Protein AF-A0A3D5NQL3-F1 (afdb_monomer_lite)

Sequence (130 aa):
MEHKKGSMIYMLMILILCSSILVRNHRLFRTHVYLERAIYSMDVRVHDFNRELRVIEEYLRARFVSADDFLIYLKSGRKISTGVFTISYDSSYNEYGVDMILVVDNRQNYLRKVMAIVDNGQLKLISKGV

Radius of gyration: 27.96 Å; chains: 1; bounding box: 54×32×89 Å

Structure (mmCIF, N/CA/C/O backbone):
data_AF-A0A3D5NQL3-F1
#
_entry.id   AF-A0A3D5NQL3-F1
#
loop_
_atom_site.group_PDB
_atom_site.id
_atom_site.type_symbol
_atom_site.label_atom_id
_atom_site.label_alt_id
_atom_site.label_comp_id
_atom_site.label_asym_id
_atom_site.label_entity_id
_atom_site.label_seq_id
_atom_site.pdbx_PDB_ins_code
_atom_site.Cartn_x
_atom_site.Cartn_y
_atom_site.Cartn_z
_atom_site.occupancy
_atom_site.B_iso_or_equiv
_atom_site.auth_seq_id
_atom_site.auth_comp_id
_atom_site.auth_asym_id
_atom_site.auth_atom_id
_atom_site.pdbx_PDB_model_num
ATOM 1 N N . MET A 1 1 ? 33.419 11.551 -67.468 1.00 48.25 1 MET A N 1
ATOM 2 C CA . MET A 1 1 ? 33.335 10.461 -66.458 1.00 48.25 1 MET A CA 1
ATOM 3 C C . MET A 1 1 ? 33.470 10.968 -65.009 1.00 48.25 1 MET A C 1
ATOM 5 O O . MET A 1 1 ? 33.718 10.168 -64.116 1.00 48.25 1 MET A O 1
ATOM 9 N N . GLU A 1 2 ? 33.235 12.257 -64.728 1.00 51.84 2 GLU A N 1
ATOM 10 C CA . GLU A 1 2 ? 33.544 12.855 -63.413 1.00 51.84 2 GLU A CA 1
ATOM 11 C C . GLU A 1 2 ? 32.379 12.830 -62.399 1.00 51.84 2 GLU A C 1
ATOM 13 O O . GLU A 1 2 ? 32.611 12.822 -61.194 1.00 51.84 2 GLU A O 1
ATOM 18 N N . HIS A 1 3 ? 31.126 12.676 -62.845 1.00 55.31 3 HIS A N 1
ATOM 19 C CA . HIS A 1 3 ? 29.949 12.688 -61.956 1.00 55.31 3 HIS A CA 1
ATOM 20 C C . HIS A 1 3 ? 29.750 11.430 -61.085 1.00 55.31 3 HIS A C 1
ATOM 22 O O . HIS A 1 3 ? 29.024 11.479 -60.092 1.00 55.31 3 HIS A O 1
ATOM 28 N N . LYS A 1 4 ? 30.398 10.298 -61.405 1.00 56.84 4 LYS A N 1
ATOM 29 C CA . LYS A 1 4 ? 30.208 9.036 -60.658 1.00 56.84 4 LYS A CA 1
ATOM 30 C C . LYS A 1 4 ? 30.838 9.062 -59.257 1.00 56.84 4 LYS A C 1
ATOM 32 O O . LYS A 1 4 ? 30.302 8.440 -58.346 1.00 56.84 4 LYS A O 1
ATOM 37 N N . LYS A 1 5 ? 31.943 9.798 -59.067 1.00 57.59 5 LYS A N 1
ATOM 38 C CA . LYS A 1 5 ? 32.650 9.877 -57.774 1.00 57.59 5 LYS A CA 1
ATOM 39 C C . LYS A 1 5 ? 31.912 10.754 -56.757 1.00 57.59 5 LYS A C 1
ATOM 41 O O . LYS A 1 5 ? 31.790 10.357 -55.605 1.00 57.59 5 LYS A O 1
ATOM 46 N N . GLY A 1 6 ? 31.348 11.885 -57.193 1.00 61.03 6 GLY A N 1
ATOM 47 C CA . GLY A 1 6 ? 30.506 12.732 -56.338 1.00 61.03 6 GLY A CA 1
ATOM 48 C C . GLY A 1 6 ? 29.239 12.006 -55.877 1.00 61.03 6 GLY A C 1
ATOM 49 O O . GLY A 1 6 ? 28.924 12.008 -54.693 1.00 61.03 6 GLY A O 1
ATOM 50 N N . SER A 1 7 ? 28.567 11.291 -56.787 1.00 70.69 7 SER A N 1
ATOM 51 C CA . SER A 1 7 ? 27.343 10.529 -56.490 1.00 70.69 7 SER A CA 1
ATOM 52 C C . SER A 1 7 ? 27.525 9.483 -55.379 1.00 70.69 7 SER A C 1
ATOM 54 O O . SER A 1 7 ? 26.662 9.358 -54.511 1.00 70.69 7 SER A O 1
ATOM 56 N N . MET A 1 8 ? 28.669 8.790 -55.344 1.00 76.31 8 MET A N 1
ATOM 57 C CA . MET A 1 8 ? 28.963 7.789 -54.313 1.00 76.31 8 MET A CA 1
ATOM 58 C C . MET A 1 8 ? 29.213 8.422 -52.933 1.00 76.31 8 MET A C 1
ATOM 60 O O . MET A 1 8 ? 28.776 7.882 -51.918 1.00 76.31 8 MET A O 1
ATOM 64 N N . ILE A 1 9 ? 29.854 9.598 -52.892 1.00 81.56 9 ILE A N 1
ATOM 65 C CA . ILE A 1 9 ? 30.086 10.357 -51.653 1.00 81.56 9 ILE A CA 1
ATOM 66 C C . ILE A 1 9 ? 28.755 10.853 -51.073 1.00 81.56 9 ILE A C 1
ATOM 68 O O . ILE A 1 9 ? 28.504 10.673 -49.883 1.00 81.56 9 ILE A O 1
ATOM 72 N N . TYR A 1 10 ? 27.863 11.403 -51.903 1.00 83.50 10 TYR A N 1
ATOM 73 C CA . TYR A 1 10 ? 26.534 11.827 -51.447 1.00 83.50 10 TYR A CA 1
ATOM 74 C C . TYR A 1 10 ? 25.696 10.651 -50.936 1.00 83.50 10 TYR A C 1
ATOM 76 O O . TYR A 1 10 ? 25.041 10.770 -49.902 1.00 83.50 10 TYR A O 1
ATOM 84 N N . MET A 1 11 ? 25.761 9.495 -51.603 1.00 84.88 11 MET A N 1
ATOM 85 C CA . MET A 1 11 ? 25.075 8.283 -51.152 1.00 84.88 11 MET A CA 1
ATOM 86 C C . MET A 1 11 ? 25.589 7.812 -49.783 1.00 84.88 11 MET A C 1
ATOM 88 O O . MET A 1 11 ? 24.787 7.488 -48.908 1.00 84.88 11 MET A O 1
ATOM 92 N N . LEU A 1 12 ? 26.907 7.841 -49.559 1.00 87.31 12 LEU A N 1
ATOM 93 C CA . LEU A 1 12 ? 27.507 7.521 -48.262 1.00 87.31 12 LEU A CA 1
ATOM 94 C C . LEU A 1 12 ? 27.035 8.491 -47.168 1.00 87.31 12 LEU A C 1
ATOM 96 O O . LEU A 1 12 ? 26.654 8.053 -46.084 1.00 87.31 12 LEU A O 1
ATOM 100 N N . MET A 1 13 ? 27.011 9.798 -47.447 1.00 87.44 13 MET A N 1
ATOM 101 C CA . MET A 1 13 ? 26.539 10.794 -46.478 1.00 87.44 13 MET A CA 1
ATOM 102 C C . MET A 1 13 ? 25.061 10.605 -46.123 1.00 87.44 13 MET A C 1
ATOM 104 O O . MET A 1 13 ? 24.704 10.709 -44.950 1.00 87.44 13 MET A O 1
ATOM 108 N N . ILE A 1 14 ? 24.212 10.267 -47.098 1.00 88.25 14 ILE A N 1
ATOM 109 C CA . ILE A 1 14 ? 22.795 9.960 -46.859 1.00 88.25 14 ILE A CA 1
ATOM 110 C C . ILE A 1 14 ? 22.655 8.713 -45.980 1.00 88.25 14 ILE A C 1
ATOM 112 O O . ILE A 1 14 ? 21.880 8.727 -45.029 1.00 88.25 14 ILE A O 1
ATOM 116 N N . LEU A 1 15 ? 23.435 7.659 -46.233 1.00 89.25 15 LEU A N 1
ATOM 117 C CA . LEU A 1 15 ? 23.413 6.448 -45.408 1.00 89.25 15 LEU A CA 1
ATOM 118 C C . LEU A 1 15 ? 23.855 6.721 -43.964 1.00 89.25 15 LEU A C 1
ATOM 120 O O . LEU A 1 15 ? 23.227 6.223 -43.029 1.00 89.25 15 LEU A O 1
ATOM 124 N N . ILE A 1 16 ? 24.889 7.546 -43.769 1.00 89.38 16 ILE A N 1
ATOM 125 C CA . ILE A 1 16 ? 25.333 7.977 -42.435 1.00 89.38 16 ILE A CA 1
ATOM 126 C C . ILE A 1 16 ? 24.226 8.778 -41.739 1.00 89.38 16 ILE A C 1
ATOM 128 O O . ILE A 1 16 ? 23.921 8.519 -40.573 1.00 89.38 16 ILE A O 1
ATOM 132 N N . LEU A 1 17 ? 23.578 9.703 -42.452 1.00 90.19 17 LEU A N 1
ATOM 133 C CA . LEU A 1 17 ? 22.471 10.493 -41.920 1.00 90.19 17 LEU A CA 1
ATOM 134 C C . LEU A 1 17 ? 21.298 9.591 -41.506 1.00 90.19 17 LEU A C 1
ATOM 136 O O . LEU A 1 17 ? 20.845 9.661 -40.364 1.00 90.19 17 LEU A O 1
ATOM 140 N N . CYS A 1 18 ? 20.855 8.689 -42.383 1.00 89.19 18 CYS A N 1
ATOM 141 C CA . CYS A 1 18 ? 19.794 7.725 -42.095 1.00 89.19 18 CYS A CA 1
ATOM 142 C C . CYS A 1 18 ? 20.140 6.833 -40.897 1.00 89.19 18 CYS A C 1
ATOM 144 O O . CYS A 1 18 ? 19.308 6.663 -40.009 1.00 89.19 18 CYS A O 1
ATOM 146 N N . SER A 1 19 ? 21.373 6.322 -40.825 1.00 89.94 19 SER A N 1
ATOM 147 C CA . SER A 1 19 ? 21.849 5.527 -39.688 1.00 89.94 19 SER A CA 1
ATOM 148 C C . SER A 1 19 ? 21.795 6.326 -38.382 1.00 89.94 19 SER A C 1
ATOM 150 O O . SER A 1 19 ? 21.248 5.858 -37.385 1.00 89.94 19 SER A O 1
ATOM 152 N N . SER A 1 20 ? 22.259 7.579 -38.396 1.00 88.00 20 SER A N 1
ATOM 153 C CA . SER A 1 20 ? 22.233 8.451 -37.215 1.00 88.00 20 SER A CA 1
ATOM 154 C C . SER A 1 20 ? 20.808 8.741 -36.720 1.00 88.00 20 SER A C 1
ATOM 156 O O . SER A 1 20 ? 20.547 8.707 -35.514 1.00 88.00 20 SER A O 1
ATOM 158 N N . ILE A 1 21 ? 19.864 8.951 -37.645 1.00 90.31 21 ILE A N 1
ATOM 159 C CA . ILE A 1 21 ? 18.447 9.179 -37.343 1.00 90.31 21 ILE A CA 1
ATOM 160 C C . ILE A 1 21 ? 17.817 7.906 -36.771 1.00 90.31 21 ILE A C 1
ATOM 162 O O . ILE A 1 21 ? 17.129 7.970 -35.752 1.00 90.31 21 ILE A O 1
ATOM 166 N N . LEU A 1 22 ? 18.088 6.745 -37.374 1.00 90.12 22 LEU A N 1
ATOM 167 C CA . LEU A 1 22 ? 17.583 5.455 -36.902 1.00 90.12 22 LEU A CA 1
ATOM 168 C C . LEU A 1 22 ? 18.084 5.132 -35.493 1.00 90.12 22 LEU A C 1
ATOM 170 O O . LEU A 1 22 ? 17.280 4.791 -34.627 1.00 90.12 22 LEU A O 1
ATOM 174 N N . VAL A 1 23 ? 19.382 5.298 -35.229 1.00 86.38 23 VAL A N 1
ATOM 175 C CA . VAL A 1 23 ? 19.967 5.058 -33.900 1.00 86.38 23 VAL A CA 1
ATOM 176 C C . VAL A 1 23 ? 19.346 5.987 -32.856 1.00 86.38 23 VAL A C 1
ATOM 178 O O . VAL A 1 23 ? 18.987 5.540 -31.761 1.00 86.38 23 VAL A O 1
ATOM 181 N N . ARG A 1 24 ? 19.164 7.271 -33.188 1.00 85.31 24 ARG A N 1
ATOM 182 C CA . ARG A 1 24 ? 18.530 8.244 -32.290 1.00 85.31 24 ARG A CA 1
ATOM 183 C C . ARG A 1 24 ? 17.078 7.874 -31.986 1.00 85.31 24 ARG A C 1
ATOM 185 O O . ARG A 1 24 ? 16.699 7.852 -30.816 1.00 85.31 24 ARG A O 1
ATOM 192 N N . ASN A 1 25 ? 16.290 7.544 -33.005 1.00 86.69 25 ASN A N 1
ATOM 193 C CA . ASN A 1 25 ? 14.884 7.170 -32.839 1.00 86.69 25 ASN A CA 1
ATOM 194 C C . ASN A 1 25 ? 14.726 5.856 -32.075 1.00 86.69 25 ASN A C 1
ATOM 196 O O . ASN A 1 25 ? 13.891 5.770 -31.179 1.00 86.69 25 ASN A O 1
ATOM 200 N N . HIS A 1 26 ? 15.572 4.862 -32.346 1.00 87.06 26 HIS A N 1
ATOM 201 C CA . HIS A 1 26 ? 15.577 3.609 -31.598 1.00 87.06 26 HIS A CA 1
ATOM 202 C C . HIS A 1 26 ? 15.879 3.841 -30.112 1.00 87.06 26 HIS A C 1
ATOM 204 O O . HIS A 1 26 ? 15.223 3.271 -29.240 1.00 87.06 26 HIS A O 1
ATOM 210 N N . ARG A 1 27 ? 16.844 4.716 -29.798 1.00 84.12 27 ARG A N 1
ATOM 211 C CA . ARG A 1 27 ? 17.148 5.082 -28.409 1.00 84.12 27 ARG A CA 1
ATOM 212 C C . ARG A 1 27 ? 15.963 5.779 -27.738 1.00 84.12 27 ARG A C 1
ATOM 214 O O . ARG A 1 27 ? 15.643 5.427 -26.608 1.00 84.12 27 ARG A O 1
ATOM 221 N N . LEU A 1 28 ? 15.309 6.721 -28.419 1.00 87.00 28 LEU A N 1
ATOM 222 C CA . LEU A 1 28 ? 14.118 7.404 -27.898 1.00 87.00 28 LEU A CA 1
ATOM 223 C C . LEU A 1 28 ? 12.973 6.421 -27.633 1.00 87.00 28 LEU A C 1
ATOM 225 O O . LEU A 1 28 ? 12.408 6.423 -26.541 1.00 87.00 28 LEU A O 1
ATOM 229 N N . PHE A 1 29 ? 12.694 5.535 -28.588 1.00 85.75 29 PHE A N 1
ATOM 230 C CA . PHE A 1 29 ? 11.655 4.517 -28.457 1.00 85.75 29 PHE A CA 1
ATOM 231 C C . PHE A 1 29 ? 11.936 3.571 -27.287 1.00 85.75 29 PHE A C 1
ATOM 233 O O . PHE A 1 29 ? 11.071 3.335 -26.449 1.00 85.75 29 PHE A O 1
ATOM 240 N N . ARG A 1 30 ? 13.176 3.085 -27.166 1.00 83.31 30 ARG A N 1
ATOM 241 C CA . ARG A 1 30 ? 13.574 2.203 -26.066 1.00 83.31 30 ARG A CA 1
ATOM 242 C C . ARG A 1 30 ? 13.406 2.881 -24.705 1.00 83.31 30 ARG A C 1
ATOM 244 O O . ARG A 1 30 ? 12.892 2.252 -23.785 1.00 83.31 30 ARG A O 1
ATOM 251 N N . THR A 1 31 ? 13.805 4.147 -24.572 1.00 82.06 31 THR A N 1
ATOM 252 C CA . THR A 1 31 ? 13.601 4.917 -23.334 1.00 82.06 31 THR A CA 1
ATOM 253 C C . THR A 1 31 ? 12.118 5.063 -23.009 1.00 82.06 31 THR A C 1
ATOM 255 O O . THR A 1 31 ? 11.732 4.839 -21.865 1.00 82.06 31 THR A O 1
ATOM 258 N N . HIS A 1 32 ? 11.282 5.378 -24.002 1.00 86.19 32 HIS A N 1
ATOM 259 C CA . HIS A 1 32 ? 9.841 5.483 -23.795 1.00 86.19 32 HIS A CA 1
ATOM 260 C C . HIS A 1 32 ? 9.248 4.160 -23.301 1.00 86.19 32 HIS A C 1
ATOM 262 O O . HIS A 1 32 ? 8.532 4.163 -22.304 1.00 86.19 32 HIS A O 1
ATOM 268 N N . VAL A 1 33 ? 9.597 3.033 -23.926 1.00 82.81 33 VAL A N 1
ATOM 269 C CA . VAL A 1 33 ? 9.115 1.706 -23.512 1.00 82.81 33 VAL A CA 1
ATOM 270 C C . VAL A 1 33 ? 9.537 1.376 -22.078 1.00 82.81 33 VAL A C 1
ATOM 272 O O . VAL A 1 33 ? 8.754 0.800 -21.327 1.00 82.81 33 VAL A O 1
ATOM 275 N N . TYR A 1 34 ? 10.756 1.734 -21.664 1.00 79.56 34 TYR A N 1
ATOM 276 C CA . TYR A 1 34 ? 11.180 1.529 -20.276 1.00 79.56 34 TYR A CA 1
ATOM 277 C C . TYR A 1 34 ? 10.384 2.378 -19.287 1.00 79.56 34 TYR A C 1
ATOM 279 O O . TYR A 1 34 ? 9.978 1.855 -18.252 1.00 79.56 34 TYR A O 1
ATOM 287 N N . LEU A 1 35 ? 10.147 3.654 -19.603 1.00 73.75 35 LEU A N 1
ATOM 288 C CA . LEU A 1 35 ? 9.336 4.537 -18.764 1.00 73.75 35 LEU A CA 1
ATOM 289 C C . LEU A 1 35 ? 7.900 4.029 -18.658 1.00 73.75 35 LEU A C 1
ATOM 291 O O . LEU A 1 35 ? 7.363 3.939 -17.561 1.00 73.75 35 LEU A O 1
ATOM 295 N N . GLU A 1 36 ? 7.306 3.628 -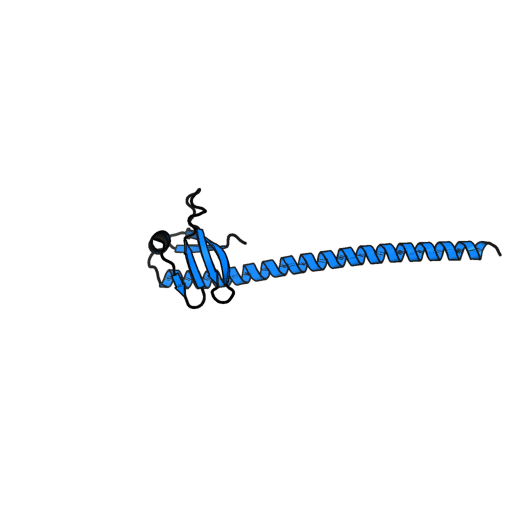19.776 1.00 75.06 36 GLU A N 1
ATOM 296 C CA . GLU A 1 36 ? 5.935 3.125 -19.818 1.00 75.06 36 GLU A CA 1
ATOM 297 C C . GLU A 1 36 ? 5.792 1.838 -18.997 1.00 75.06 36 GLU A C 1
ATOM 299 O O . GLU A 1 36 ? 4.918 1.729 -18.143 1.00 75.06 36 GLU A O 1
ATOM 304 N N . ARG A 1 37 ? 6.722 0.887 -19.161 1.00 73.19 37 ARG A N 1
ATOM 305 C CA . ARG A 1 37 ? 6.764 -0.334 -18.342 1.00 73.19 37 ARG A CA 1
ATOM 306 C C . ARG A 1 37 ? 6.953 -0.030 -16.859 1.00 73.19 37 ARG A C 1
ATOM 308 O O . ARG A 1 37 ? 6.345 -0.703 -16.031 1.00 73.19 37 ARG A O 1
ATOM 315 N N . ALA A 1 38 ? 7.781 0.956 -16.518 1.00 68.75 38 ALA A N 1
ATOM 316 C CA . ALA A 1 38 ? 7.970 1.371 -15.134 1.00 68.75 38 ALA A CA 1
ATOM 317 C C . ALA A 1 38 ? 6.673 1.949 -14.543 1.00 68.75 38 ALA A C 1
ATOM 319 O O . ALA A 1 38 ? 6.289 1.542 -13.446 1.00 68.75 38 ALA A O 1
ATOM 320 N N . ILE A 1 39 ? 5.968 2.805 -15.289 1.00 72.44 39 ILE A N 1
ATOM 321 C CA . ILE A 1 39 ? 4.673 3.373 -14.889 1.00 72.44 39 ILE A CA 1
ATOM 322 C C . ILE A 1 39 ? 3.639 2.258 -14.698 1.00 72.44 39 ILE A C 1
ATOM 324 O O . ILE A 1 39 ? 3.111 2.115 -13.599 1.00 72.44 39 ILE A O 1
ATOM 328 N N . TYR A 1 40 ? 3.449 1.374 -15.684 1.00 70.12 40 TYR A N 1
ATOM 329 C CA . TYR A 1 40 ? 2.511 0.253 -15.543 1.00 70.12 40 TYR A CA 1
ATOM 330 C C . TYR A 1 40 ? 2.862 -0.662 -14.365 1.00 70.12 40 TYR A C 1
ATOM 332 O O . TYR A 1 40 ? 1.978 -1.113 -13.642 1.00 70.12 40 TYR A O 1
ATOM 340 N N . SER A 1 41 ? 4.151 -0.923 -14.124 1.00 73.19 41 SER A N 1
ATOM 341 C CA . SER A 1 41 ? 4.577 -1.723 -12.968 1.00 73.19 41 SER A CA 1
ATOM 342 C C . SER A 1 41 ? 4.264 -1.047 -11.628 1.00 73.19 41 SER A C 1
ATOM 344 O O . SER A 1 41 ? 4.096 -1.719 -10.609 1.00 73.19 41 SER A O 1
ATOM 346 N N . MET A 1 42 ? 4.212 0.285 -11.593 1.00 73.25 42 MET A N 1
ATOM 347 C CA . MET A 1 42 ? 3.804 1.044 -10.417 1.00 73.25 42 MET A CA 1
ATOM 348 C C . MET A 1 42 ? 2.291 0.961 -10.230 1.00 73.25 42 MET A C 1
ATOM 350 O O . MET A 1 42 ? 1.848 0.618 -9.137 1.00 73.25 42 MET A O 1
ATOM 354 N N . ASP A 1 43 ? 1.522 1.158 -11.300 1.00 75.50 43 ASP A N 1
ATOM 355 C CA . ASP A 1 43 ? 0.059 1.084 -11.274 1.00 75.50 43 ASP A CA 1
ATOM 356 C C . ASP A 1 43 ? -0.440 -0.290 -10.820 1.00 75.50 43 ASP A C 1
ATOM 358 O O . ASP A 1 43 ? -1.309 -0.376 -9.952 1.00 75.50 43 ASP A O 1
ATOM 362 N N . VAL A 1 44 ? 0.166 -1.372 -11.323 1.00 75.44 44 VAL A N 1
ATOM 363 C CA . VAL A 1 44 ? -0.144 -2.743 -10.884 1.00 75.44 44 VAL A CA 1
ATOM 364 C C . VAL A 1 44 ? 0.120 -2.902 -9.384 1.00 75.44 44 VAL A C 1
ATOM 366 O O . VAL A 1 44 ? -0.752 -3.357 -8.648 1.00 75.44 44 VAL A O 1
ATOM 369 N N . ARG A 1 45 ? 1.274 -2.436 -8.885 1.00 78.12 45 ARG A N 1
ATOM 370 C CA . ARG A 1 45 ? 1.619 -2.513 -7.451 1.00 78.12 45 ARG A CA 1
ATOM 371 C C . ARG A 1 45 ? 0.717 -1.668 -6.553 1.00 78.12 45 ARG A C 1
ATOM 373 O O . ARG A 1 45 ? 0.557 -1.997 -5.376 1.00 78.12 45 ARG A O 1
ATOM 380 N N . VAL A 1 46 ? 0.188 -0.556 -7.058 1.00 79.19 46 VAL A N 1
ATOM 381 C CA . VAL A 1 46 ? -0.785 0.280 -6.341 1.00 79.19 46 VAL A CA 1
ATOM 382 C C . VAL A 1 46 ? -2.150 -0.400 -6.335 1.00 79.19 46 VAL A C 1
ATOM 384 O O . VAL A 1 46 ? -2.801 -0.450 -5.294 1.00 79.19 46 VAL A O 1
ATOM 387 N N . HIS A 1 47 ? -2.570 -0.966 -7.466 1.00 82.25 47 HIS A N 1
ATOM 388 C CA . HIS A 1 47 ? -3.823 -1.703 -7.574 1.00 82.25 47 HIS A CA 1
ATOM 389 C C . HIS A 1 47 ? -3.859 -2.919 -6.639 1.00 82.25 47 HIS A C 1
ATOM 391 O O . HIS A 1 47 ? -4.820 -3.078 -5.883 1.00 82.25 47 HIS A O 1
ATOM 397 N N . ASP A 1 48 ? -2.805 -3.735 -6.643 1.00 83.88 48 ASP A N 1
ATOM 398 C CA . ASP A 1 48 ? -2.704 -4.915 -5.782 1.00 83.88 48 ASP A CA 1
ATOM 399 C C . ASP A 1 48 ? -2.711 -4.522 -4.302 1.00 83.88 48 ASP A C 1
ATOM 401 O O . ASP A 1 48 ? -3.448 -5.101 -3.507 1.00 83.88 48 ASP A O 1
ATOM 405 N N . PHE A 1 49 ? -2.001 -3.451 -3.939 1.00 82.81 49 PHE A N 1
ATOM 406 C CA . PHE A 1 49 ? -2.027 -2.955 -2.566 1.00 82.81 49 PHE A CA 1
ATOM 407 C C . PHE A 1 49 ? -3.398 -2.423 -2.143 1.00 82.81 49 PHE A C 1
ATOM 409 O O . PHE A 1 49 ? -3.832 -2.657 -1.020 1.00 82.81 49 PHE A O 1
ATOM 416 N N . ASN A 1 50 ? -4.121 -1.740 -3.031 1.00 84.94 50 ASN A N 1
ATOM 417 C CA . ASN A 1 50 ? -5.487 -1.309 -2.737 1.00 84.94 50 ASN A CA 1
ATOM 418 C C . ASN A 1 50 ? -6.427 -2.504 -2.517 1.00 84.94 50 ASN A C 1
ATOM 420 O O . ASN A 1 50 ? -7.378 -2.403 -1.744 1.00 84.94 50 ASN A O 1
ATOM 424 N N . ARG A 1 51 ? -6.167 -3.642 -3.170 1.00 86.06 51 ARG A N 1
ATOM 425 C CA . ARG A 1 51 ? -6.896 -4.888 -2.916 1.00 86.06 51 ARG A CA 1
ATOM 426 C C . ARG A 1 51 ? -6.562 -5.453 -1.536 1.00 86.06 51 ARG A C 1
ATOM 428 O O . ARG A 1 51 ? -7.477 -5.809 -0.802 1.00 86.06 51 ARG A O 1
ATOM 435 N N . GLU A 1 52 ? -5.286 -5.488 -1.166 1.00 86.69 52 GLU A N 1
ATOM 436 C CA . GLU A 1 52 ? -4.840 -5.919 0.166 1.00 86.69 52 GLU A CA 1
ATOM 437 C C . GLU A 1 52 ? -5.383 -5.016 1.279 1.00 86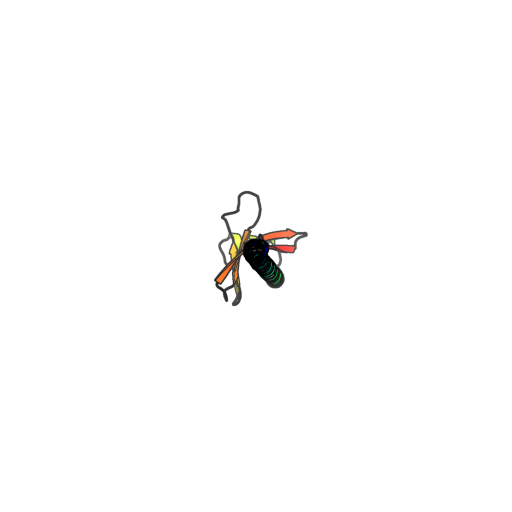.69 52 GLU A C 1
ATOM 439 O O . GLU A 1 52 ? -5.822 -5.511 2.315 1.00 86.69 52 GLU A O 1
ATOM 444 N N . LEU A 1 53 ? -5.433 -3.701 1.052 1.00 87.38 53 LEU A N 1
ATOM 445 C CA . LEU A 1 53 ? -6.009 -2.741 1.991 1.00 87.38 53 LEU A CA 1
ATOM 446 C C . LEU A 1 53 ? -7.468 -3.047 2.315 1.00 87.38 53 LEU A C 1
ATOM 448 O O . LEU A 1 53 ? -7.837 -2.987 3.481 1.00 87.38 53 LEU A O 1
ATOM 452 N N . ARG A 1 54 ? -8.281 -3.431 1.324 1.00 87.19 54 ARG A N 1
ATOM 453 C CA . ARG A 1 54 ? -9.680 -3.827 1.566 1.00 87.19 54 ARG A CA 1
ATOM 454 C C . ARG A 1 54 ? -9.780 -5.053 2.471 1.00 87.19 54 ARG A C 1
ATOM 456 O O . ARG A 1 54 ? -10.599 -5.078 3.379 1.00 87.19 54 ARG A O 1
ATOM 463 N N . VAL A 1 55 ? -8.903 -6.037 2.276 1.00 87.88 55 VAL A N 1
ATOM 464 C CA . VAL A 1 55 ? -8.843 -7.225 3.145 1.00 87.88 55 VAL A CA 1
ATOM 465 C C . VAL A 1 55 ? -8.448 -6.835 4.574 1.00 87.88 55 VAL A C 1
ATOM 467 O O . VAL A 1 55 ? -9.004 -7.349 5.544 1.00 87.88 55 VAL A O 1
ATOM 470 N N . ILE A 1 56 ? -7.509 -5.897 4.721 1.00 87.88 56 ILE A N 1
ATOM 471 C CA . ILE A 1 56 ? -7.113 -5.364 6.030 1.00 87.88 56 ILE A CA 1
ATOM 472 C C . ILE A 1 56 ? -8.274 -4.601 6.681 1.00 87.88 56 ILE A C 1
ATOM 474 O O . ILE A 1 56 ? -8.530 -4.796 7.866 1.00 87.88 56 ILE A O 1
ATOM 478 N N . GLU A 1 57 ? -8.996 -3.766 5.932 1.00 88.56 57 GLU A N 1
ATOM 479 C CA . GLU A 1 57 ? -10.183 -3.054 6.418 1.00 88.56 57 GLU A CA 1
ATOM 480 C C . GLU A 1 57 ? -11.247 -4.017 6.944 1.00 88.56 57 GLU A C 1
ATOM 482 O O . GLU A 1 57 ? -11.746 -3.826 8.051 1.00 88.56 57 GLU A O 1
ATOM 487 N N . GLU A 1 58 ? -11.571 -5.067 6.188 1.00 87.56 58 GLU A N 1
ATOM 488 C CA . GLU A 1 58 ? -12.531 -6.097 6.598 1.00 87.56 58 GLU A CA 1
ATOM 489 C C . GLU A 1 58 ? -12.093 -6.793 7.890 1.00 87.56 58 GLU A C 1
ATOM 491 O O . GLU A 1 58 ? -12.885 -6.930 8.825 1.00 87.56 58 GLU A O 1
ATOM 496 N N . TYR A 1 59 ? -10.813 -7.161 7.993 1.00 88.81 59 TYR A N 1
ATOM 497 C CA . TYR A 1 59 ? -10.256 -7.747 9.211 1.00 88.81 59 TYR A CA 1
ATOM 498 C C . TYR A 1 59 ? -10.352 -6.796 10.415 1.00 88.81 59 TYR A C 1
ATOM 500 O O . TYR A 1 59 ? -10.705 -7.217 11.519 1.00 88.81 59 TYR A O 1
ATOM 508 N N . LEU A 1 60 ? -10.050 -5.509 10.225 1.00 87.81 60 LEU A N 1
ATOM 509 C CA . LEU A 1 60 ? -10.128 -4.514 11.294 1.00 87.81 60 LEU A CA 1
ATOM 510 C C . LEU A 1 60 ? -11.574 -4.266 11.731 1.00 87.81 60 LEU A C 1
ATOM 512 O O . LEU A 1 60 ? -11.827 -4.205 12.932 1.00 87.81 60 LEU A O 1
ATOM 516 N N . ARG A 1 61 ? -12.519 -4.205 10.788 1.00 86.19 61 ARG A N 1
ATOM 517 C CA . ARG A 1 61 ? -13.960 -4.086 11.070 1.00 86.19 61 ARG A CA 1
ATOM 518 C C . ARG A 1 61 ? -14.506 -5.290 11.835 1.00 86.19 61 ARG A C 1
ATOM 520 O O . ARG A 1 61 ? -15.379 -5.127 12.674 1.00 86.19 61 ARG A O 1
ATOM 527 N N . ALA A 1 62 ? -13.993 -6.491 11.573 1.00 86.88 62 ALA A N 1
ATOM 528 C CA . ALA A 1 62 ? -14.376 -7.682 12.331 1.00 86.88 62 ALA A CA 1
ATOM 529 C C . ALA A 1 62 ? -13.814 -7.677 13.764 1.00 86.88 62 ALA A C 1
ATOM 531 O O . ALA A 1 62 ? -14.405 -8.264 14.668 1.00 86.88 62 ALA A O 1
ATOM 532 N N . ARG A 1 63 ? -12.656 -7.040 13.977 1.00 87.75 63 ARG A N 1
ATOM 533 C CA . ARG A 1 63 ? -11.951 -7.029 15.266 1.00 87.75 63 ARG A CA 1
ATOM 534 C C . ARG A 1 63 ? -12.371 -5.886 16.190 1.00 87.75 63 ARG A C 1
ATOM 536 O O . ARG A 1 63 ? -12.307 -6.055 17.406 1.00 87.75 63 ARG A O 1
ATOM 543 N N . PHE A 1 64 ? -12.742 -4.735 15.640 1.00 86.38 64 PHE A N 1
ATOM 544 C CA . PHE A 1 64 ? -13.096 -3.540 16.402 1.00 86.38 64 PHE A CA 1
ATOM 545 C C . PHE A 1 64 ? -14.529 -3.118 16.091 1.00 86.38 64 PHE A C 1
ATOM 547 O O . PHE A 1 64 ? -14.917 -3.036 14.930 1.00 86.38 64 PHE A O 1
ATOM 554 N N . VAL A 1 65 ? -15.299 -2.831 17.142 1.00 80.88 65 VAL A N 1
ATOM 555 C CA . VAL A 1 65 ? -16.704 -2.407 17.030 1.00 80.88 65 VAL A CA 1
ATOM 556 C C . VAL A 1 65 ? -16.802 -0.999 16.436 1.00 80.88 65 VAL A C 1
ATOM 558 O O . VAL A 1 65 ? -17.687 -0.731 15.628 1.00 80.88 65 VAL A O 1
ATOM 561 N N . SER A 1 66 ? -15.870 -0.118 16.811 1.00 83.44 66 SER A N 1
ATOM 562 C CA . SER A 1 66 ? -15.761 1.256 16.322 1.00 83.44 66 SER A CA 1
ATOM 563 C C . SER A 1 66 ? -14.384 1.527 15.711 1.00 83.44 66 SER A C 1
ATOM 565 O O . SER A 1 66 ? -13.362 0.997 16.159 1.00 83.44 66 SER A O 1
ATOM 567 N N . ALA A 1 67 ? -14.349 2.402 14.703 1.00 82.31 67 ALA A N 1
ATOM 568 C CA . ALA A 1 67 ? -13.106 2.937 14.153 1.00 82.31 67 ALA A CA 1
ATOM 569 C C . ALA A 1 67 ? -12.313 3.748 15.197 1.00 82.31 67 ALA A C 1
ATOM 571 O O . ALA A 1 67 ? -11.081 3.714 15.192 1.00 82.31 67 ALA A O 1
ATOM 572 N N . ASP A 1 68 ? -13.004 4.411 16.127 1.00 83.44 68 ASP A N 1
ATOM 573 C CA . ASP A 1 68 ? -12.373 5.189 17.196 1.00 83.44 68 ASP A CA 1
ATOM 574 C C . ASP A 1 68 ? -11.638 4.278 18.185 1.00 83.44 68 ASP A C 1
ATOM 576 O O . ASP A 1 68 ? -10.502 4.566 18.561 1.00 83.44 68 ASP A O 1
ATOM 580 N N . ASP A 1 69 ? -12.223 3.127 18.536 1.00 85.81 69 ASP A N 1
ATOM 581 C CA . ASP A 1 69 ? -11.585 2.138 19.418 1.00 85.81 69 ASP A CA 1
ATOM 582 C C . ASP A 1 69 ? -10.285 1.606 18.809 1.00 85.81 69 ASP A C 1
ATOM 584 O O . ASP A 1 69 ? -9.277 1.428 19.499 1.00 85.81 69 ASP A O 1
ATOM 588 N N . PHE A 1 70 ? -10.292 1.379 17.493 1.00 86.81 70 PHE A N 1
ATOM 589 C CA . PHE A 1 70 ? -9.106 0.988 16.739 1.00 86.81 70 PHE A CA 1
ATOM 590 C C . PHE A 1 70 ? -8.016 2.069 16.795 1.00 86.81 70 PHE A C 1
ATOM 592 O O . PHE A 1 70 ? -6.852 1.763 17.074 1.00 86.81 70 PHE A O 1
ATOM 599 N N . LEU A 1 71 ? -8.380 3.332 16.564 1.00 85.69 71 LEU A N 1
ATOM 600 C CA . LEU A 1 71 ? -7.437 4.449 16.589 1.00 85.69 71 LEU A CA 1
ATOM 601 C C . LEU A 1 71 ? -6.868 4.678 17.991 1.00 85.69 71 LEU A C 1
ATOM 603 O O . LEU A 1 71 ? -5.658 4.843 18.133 1.00 85.69 71 LEU A O 1
ATOM 607 N N . ILE A 1 72 ? -7.701 4.616 19.031 1.00 87.12 72 ILE A N 1
ATOM 608 C CA . ILE A 1 72 ? -7.273 4.707 20.434 1.00 87.12 72 ILE A CA 1
ATOM 609 C C . ILE A 1 72 ? -6.309 3.561 20.765 1.00 87.12 72 ILE A C 1
ATOM 611 O O . ILE A 1 72 ? -5.246 3.790 21.352 1.00 87.12 72 ILE A O 1
ATOM 615 N N . TYR A 1 73 ? -6.629 2.335 20.339 1.00 89.81 73 TYR A N 1
ATOM 616 C CA . TYR A 1 73 ? -5.759 1.176 20.528 1.00 89.81 73 TYR A CA 1
ATOM 617 C C . TYR A 1 73 ? -4.382 1.400 19.891 1.00 89.81 73 TYR A C 1
ATOM 619 O O . TYR A 1 73 ? -3.366 1.182 20.551 1.00 89.81 73 TYR A O 1
ATOM 627 N N . LEU A 1 74 ? -4.318 1.871 18.645 1.00 88.44 74 LEU A N 1
ATOM 628 C CA . LEU A 1 74 ? -3.046 2.133 17.966 1.00 88.44 74 LEU A CA 1
ATOM 629 C C . LEU A 1 74 ? -2.275 3.318 18.571 1.00 88.44 74 LEU A C 1
ATOM 631 O O . LEU A 1 74 ? -1.063 3.215 18.770 1.00 88.44 74 LEU A O 1
ATOM 635 N N . LYS A 1 75 ? -2.960 4.412 18.928 1.00 85.94 75 LYS A N 1
ATOM 636 C CA . LYS A 1 75 ? -2.364 5.601 19.568 1.00 85.94 75 LYS A CA 1
ATOM 637 C C . LYS A 1 75 ? -1.754 5.290 20.934 1.00 85.94 75 LYS A C 1
ATOM 639 O O . LYS A 1 75 ? -0.803 5.951 21.335 1.00 85.94 75 LYS A O 1
ATOM 644 N N . SER A 1 76 ? -2.216 4.236 21.611 1.00 86.56 76 SER A N 1
ATOM 645 C CA . SER A 1 76 ? -1.592 3.737 22.847 1.00 86.56 76 SER A CA 1
ATOM 646 C C . SER A 1 76 ? -0.203 3.098 22.646 1.00 86.56 76 SER A C 1
ATOM 648 O O . SER A 1 76 ? 0.395 2.605 23.600 1.00 86.56 76 SER A O 1
ATOM 650 N N . GLY A 1 77 ? 0.314 3.071 21.411 1.00 83.50 77 GLY A N 1
ATOM 651 C CA . GLY A 1 77 ? 1.606 2.479 21.049 1.00 83.50 77 GLY A CA 1
ATOM 652 C C . GLY A 1 77 ? 1.538 0.977 20.769 1.00 83.50 77 GLY A C 1
ATOM 653 O O . GLY A 1 77 ? 2.558 0.346 20.479 1.00 83.50 77 GLY A O 1
ATOM 654 N N . ARG A 1 78 ? 0.342 0.381 20.834 1.00 88.88 78 ARG A N 1
ATOM 655 C CA . ARG A 1 78 ? 0.141 -1.037 20.530 1.00 88.88 78 ARG A CA 1
ATOM 656 C C . ARG A 1 78 ? 0.192 -1.278 19.027 1.00 88.88 78 ARG A C 1
ATOM 658 O O . ARG A 1 78 ? -0.248 -0.463 18.221 1.00 88.88 78 ARG A O 1
ATOM 665 N N . LYS A 1 79 ? 0.703 -2.451 18.660 1.00 90.38 79 LYS A N 1
ATOM 666 C CA . LYS A 1 79 ? 0.758 -2.925 17.275 1.00 90.38 79 LYS A CA 1
ATOM 667 C C . LYS A 1 79 ? -0.240 -4.053 17.074 1.00 90.38 79 LYS A C 1
ATOM 669 O O . LYS A 1 79 ? -0.530 -4.815 17.999 1.00 90.38 79 LYS A O 1
ATOM 674 N N . ILE A 1 80 ? -0.759 -4.168 15.862 1.00 89.62 80 ILE A N 1
ATOM 675 C CA . ILE A 1 80 ? -1.591 -5.294 15.445 1.00 89.62 80 ILE A CA 1
ATOM 676 C C . ILE A 1 80 ? -0.748 -6.111 14.487 1.00 89.62 80 ILE A C 1
ATOM 678 O O . ILE A 1 80 ? -0.483 -5.668 13.377 1.00 89.62 80 ILE A O 1
ATOM 682 N N . SER A 1 81 ? -0.311 -7.285 14.923 1.00 88.00 81 SER A N 1
ATOM 683 C CA . SER A 1 81 ? 0.415 -8.211 14.064 1.00 88.00 81 SER A CA 1
ATOM 684 C C . SER A 1 81 ? -0.486 -9.383 13.701 1.00 88.00 81 SER A C 1
ATOM 686 O O . SER A 1 81 ? -1.149 -9.970 14.559 1.00 88.00 81 SER A O 1
ATOM 688 N N . THR A 1 82 ? -0.526 -9.693 12.417 1.00 81.88 82 THR A N 1
ATOM 689 C CA . THR A 1 82 ? -1.046 -10.934 11.860 1.00 81.88 82 THR A CA 1
ATOM 690 C C . THR A 1 82 ? 0.105 -11.645 11.158 1.00 81.88 82 THR A C 1
ATOM 692 O O . THR A 1 82 ? 1.125 -11.034 10.840 1.00 81.88 82 THR A O 1
ATOM 695 N N . GLY A 1 83 ? -0.041 -12.938 10.860 1.00 78.69 83 GLY A N 1
ATOM 696 C CA . GLY A 1 83 ? 0.985 -13.673 10.107 1.00 78.69 83 GLY A CA 1
ATOM 697 C C . GLY A 1 83 ? 1.302 -13.077 8.724 1.00 78.69 83 GLY A C 1
ATOM 698 O O . GLY A 1 83 ? 2.280 -13.477 8.104 1.00 78.69 83 GLY A O 1
ATOM 699 N N . VAL A 1 84 ? 0.495 -12.125 8.239 1.00 83.31 84 VAL A N 1
ATOM 700 C CA . VAL 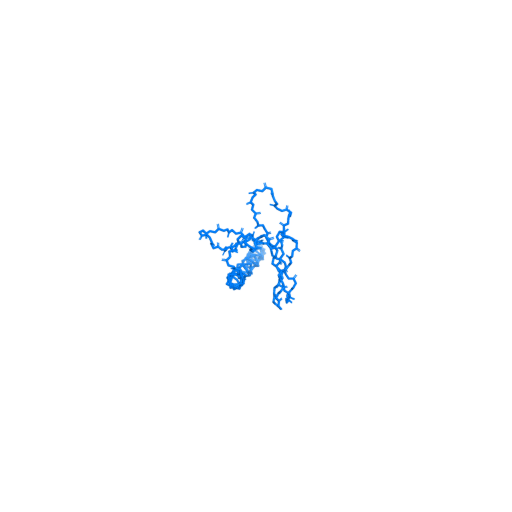A 1 84 ? 0.654 -11.482 6.929 1.00 83.31 84 VAL A CA 1
ATOM 701 C C . VAL A 1 84 ? 1.055 -10.012 7.053 1.00 83.31 84 VAL A C 1
ATOM 703 O O . VAL A 1 84 ? 1.910 -9.565 6.301 1.00 83.31 84 VAL A O 1
ATOM 706 N N . PHE A 1 85 ? 0.503 -9.262 8.008 1.00 87.00 85 PHE A N 1
ATOM 707 C CA . PHE A 1 85 ? 0.736 -7.822 8.118 1.00 87.00 85 PHE A CA 1
ATOM 708 C C . PHE A 1 85 ? 0.958 -7.367 9.557 1.00 87.00 85 PHE A C 1
ATOM 710 O O . PHE A 1 85 ? 0.393 -7.916 10.502 1.00 87.00 85 PHE A O 1
ATOM 717 N N . THR A 1 86 ? 1.734 -6.304 9.726 1.00 90.19 86 THR A N 1
ATOM 718 C CA . THR A 1 86 ? 1.878 -5.593 10.996 1.00 90.19 86 THR A CA 1
ATOM 719 C C . THR A 1 86 ? 1.438 -4.146 10.826 1.00 90.19 86 THR A C 1
ATOM 721 O O . THR A 1 86 ? 1.924 -3.447 9.943 1.00 90.19 86 THR A O 1
ATOM 724 N N . ILE A 1 87 ? 0.521 -3.696 11.682 1.00 91.19 87 ILE A N 1
ATOM 725 C CA . ILE A 1 87 ? -0.031 -2.340 11.678 1.00 91.19 87 ILE A CA 1
ATOM 726 C C . ILE A 1 87 ? 0.417 -1.612 12.940 1.00 91.19 87 ILE A C 1
ATOM 728 O O . ILE A 1 87 ? 0.298 -2.140 14.052 1.00 91.19 87 ILE A O 1
ATOM 732 N N . SER A 1 88 ? 0.906 -0.389 12.773 1.00 90.31 88 SER A N 1
ATOM 733 C CA . SER A 1 88 ? 1.279 0.504 13.871 1.00 90.31 88 SER A CA 1
ATOM 734 C C . SER A 1 88 ? 0.898 1.948 13.572 1.00 90.31 88 SER A C 1
ATOM 736 O O . SER A 1 88 ? 0.805 2.332 12.412 1.00 90.31 88 SER A O 1
ATOM 738 N N . TYR A 1 89 ? 0.716 2.757 14.612 1.00 89.38 89 TYR A N 1
ATOM 739 C CA . TYR A 1 89 ? 0.475 4.191 14.461 1.00 89.38 89 TYR A CA 1
ATOM 740 C C . TYR A 1 89 ? 1.744 4.932 14.008 1.00 89.38 89 TYR A C 1
ATOM 742 O O . TYR A 1 89 ? 2.829 4.646 14.520 1.00 89.38 89 TYR A O 1
ATOM 750 N N . ASP A 1 90 ? 1.612 5.878 13.075 1.00 86.56 90 ASP A N 1
ATOM 751 C CA . ASP A 1 90 ? 2.676 6.813 12.696 1.00 86.56 90 ASP A CA 1
ATOM 752 C C . ASP A 1 90 ? 2.421 8.178 13.350 1.00 86.56 90 ASP A C 1
ATOM 754 O O . ASP A 1 90 ? 1.628 8.981 12.861 1.00 86.56 90 ASP A O 1
ATOM 758 N N . SER A 1 91 ? 3.119 8.464 14.451 1.00 78.31 91 SER A N 1
ATOM 759 C CA . SER A 1 91 ? 2.995 9.747 15.152 1.00 78.31 91 SER A CA 1
ATOM 760 C C . SER A 1 91 ? 3.726 10.903 14.465 1.00 78.31 91 SER A C 1
ATOM 762 O O . SER A 1 91 ? 3.594 12.041 14.910 1.00 78.31 91 SER A O 1
ATOM 764 N N . SER A 1 92 ? 4.508 10.645 13.407 1.00 73.75 92 SER A N 1
ATOM 765 C CA . SER A 1 92 ? 5.303 11.682 12.730 1.00 73.75 92 SER A CA 1
ATOM 766 C C . SER A 1 92 ? 4.464 12.677 11.922 1.00 73.75 92 SER A C 1
ATOM 768 O O . SER A 1 92 ? 4.960 13.745 11.583 1.00 73.75 92 SER A O 1
ATOM 770 N N . TYR A 1 93 ? 3.198 12.354 11.639 1.00 64.75 93 TYR A N 1
ATOM 771 C CA . TYR A 1 93 ? 2.313 13.130 10.760 1.00 64.75 93 TYR A CA 1
ATOM 772 C C . TYR A 1 93 ? 1.169 13.856 11.490 1.00 64.75 93 TYR A C 1
ATOM 774 O O . TYR A 1 93 ? 0.182 14.254 10.873 1.00 64.75 93 TYR A O 1
ATOM 782 N N . ASN A 1 94 ? 1.305 14.064 12.803 1.00 56.97 94 ASN A N 1
ATOM 783 C CA . ASN A 1 94 ? 0.263 14.620 13.676 1.00 56.97 94 ASN A CA 1
ATOM 784 C C . ASN A 1 94 ? -0.119 16.098 13.413 1.00 56.97 94 ASN A C 1
ATOM 786 O O . ASN A 1 94 ? -0.950 16.636 14.141 1.00 56.97 94 ASN A O 1
ATOM 790 N N . GLU A 1 95 ? 0.440 16.778 12.407 1.00 54.03 95 GLU A N 1
ATOM 791 C CA . GLU A 1 95 ? 0.277 18.234 12.256 1.00 54.03 95 GLU A CA 1
ATOM 792 C C . GLU A 1 95 ? -1.099 18.702 11.744 1.00 54.03 95 GLU A C 1
ATOM 794 O O . GLU A 1 95 ? -1.386 19.892 11.821 1.00 54.03 95 GLU A O 1
ATOM 799 N N . TYR A 1 96 ? -1.997 17.816 11.290 1.00 55.88 96 TYR A N 1
ATOM 800 C CA . TYR A 1 96 ? -3.251 18.256 10.644 1.00 55.88 96 TYR A CA 1
ATOM 801 C C . TYR A 1 96 ? -4.512 17.462 11.015 1.00 55.88 96 TYR A C 1
ATOM 803 O O . TYR A 1 96 ? -5.481 17.462 10.259 1.00 55.88 96 TYR A O 1
ATOM 811 N N . GLY A 1 97 ? -4.527 16.778 12.164 1.00 66.19 97 GLY A N 1
ATOM 812 C CA . GLY A 1 97 ? -5.701 15.998 12.586 1.00 66.19 97 GLY A CA 1
ATOM 813 C C . GLY A 1 97 ? -5.979 14.790 11.686 1.00 66.19 97 GLY A C 1
ATOM 814 O O . GLY A 1 97 ? -7.126 14.378 11.537 1.00 66.19 97 GLY A O 1
ATOM 815 N N . VAL A 1 98 ? -4.928 14.245 11.065 1.00 74.75 98 VAL A N 1
ATOM 816 C CA . VAL A 1 98 ? -5.022 13.072 10.202 1.00 74.75 98 VAL A CA 1
ATOM 817 C C . VAL A 1 98 ? -4.286 11.897 10.824 1.00 74.75 98 VAL A C 1
ATOM 819 O O . VAL A 1 98 ? -3.100 11.995 11.135 1.00 74.75 98 VAL A O 1
ATOM 822 N N . ASP A 1 99 ? -4.985 10.774 10.964 1.00 82.56 99 ASP A N 1
ATOM 823 C CA . ASP A 1 99 ? -4.435 9.572 11.573 1.00 82.56 99 ASP A CA 1
ATOM 824 C C . ASP A 1 99 ? -3.697 8.731 10.531 1.00 82.56 99 ASP A C 1
ATOM 826 O O . ASP A 1 99 ? -4.290 8.104 9.649 1.00 82.56 99 ASP A O 1
ATOM 830 N N . MET A 1 100 ? -2.370 8.724 10.627 1.00 86.12 100 MET A N 1
ATOM 831 C CA . MET A 1 100 ? -1.513 7.916 9.768 1.00 86.12 100 MET A CA 1
ATOM 832 C C . MET A 1 100 ? -1.158 6.598 10.456 1.00 86.12 100 MET A C 1
ATOM 834 O O . MET A 1 100 ? -0.801 6.549 11.634 1.00 86.12 100 MET A O 1
ATOM 838 N N . ILE A 1 101 ? -1.223 5.514 9.692 1.00 88.81 101 ILE A N 1
ATOM 839 C CA . ILE A 1 101 ? -0.806 4.180 10.108 1.00 88.81 101 ILE A CA 1
ATOM 840 C C . ILE A 1 101 ? 0.264 3.648 9.155 1.00 88.81 101 ILE A C 1
ATOM 842 O O . ILE A 1 101 ? 0.274 3.919 7.951 1.00 88.81 101 ILE A O 1
ATOM 846 N N . LEU A 1 102 ? 1.173 2.858 9.707 1.00 88.69 102 LEU A N 1
ATOM 847 C CA . LEU A 1 102 ? 2.143 2.072 8.962 1.00 88.69 102 LEU A CA 1
ATOM 848 C C . LEU A 1 102 ? 1.588 0.668 8.813 1.00 88.69 102 LEU A C 1
ATOM 850 O O . LEU A 1 102 ? 1.250 0.032 9.811 1.00 88.69 102 LEU A O 1
ATOM 854 N N . VAL A 1 103 ? 1.531 0.190 7.576 1.00 88.50 103 VAL A N 1
ATOM 855 C CA . VAL A 1 103 ? 1.215 -1.198 7.251 1.00 88.50 103 VAL A CA 1
ATOM 856 C C . VAL A 1 103 ? 2.479 -1.830 6.692 1.00 88.50 103 VAL A C 1
ATOM 858 O O . VAL A 1 103 ? 2.989 -1.407 5.655 1.00 88.50 103 VAL A O 1
ATOM 861 N N . VAL A 1 104 ? 3.001 -2.819 7.407 1.00 87.19 104 VAL A N 1
ATOM 862 C CA . VAL A 1 104 ? 4.161 -3.608 6.997 1.00 87.19 104 VAL A CA 1
ATOM 863 C C . VAL A 1 104 ? 3.672 -4.969 6.534 1.00 87.19 104 VAL A C 1
ATOM 865 O O . VAL A 1 104 ? 3.032 -5.680 7.307 1.00 87.19 104 VAL A O 1
ATOM 868 N N . ASP A 1 105 ? 3.977 -5.339 5.294 1.00 85.25 105 ASP A N 1
ATOM 869 C CA . ASP A 1 105 ? 3.837 -6.722 4.838 1.00 85.25 105 ASP A CA 1
ATOM 870 C C . ASP A 1 105 ? 4.978 -7.552 5.438 1.00 85.25 105 ASP A C 1
ATOM 872 O O . ASP A 1 105 ? 6.149 -7.325 5.130 1.00 85.25 105 ASP A O 1
ATOM 876 N N . ASN A 1 106 ? 4.642 -8.524 6.287 1.00 83.19 106 ASN A N 1
ATOM 877 C CA . ASN A 1 106 ? 5.620 -9.370 6.972 1.00 83.19 106 ASN A CA 1
ATOM 878 C C . ASN A 1 106 ? 6.304 -10.374 6.023 1.00 83.19 106 ASN A C 1
ATOM 880 O O . ASN A 1 106 ? 7.333 -10.943 6.377 1.00 83.19 106 ASN A O 1
ATOM 884 N N . ARG A 1 107 ? 5.756 -10.613 4.823 1.00 82.44 107 ARG A N 1
ATOM 885 C CA . ARG A 1 107 ? 6.333 -11.524 3.819 1.00 82.44 107 ARG A CA 1
ATOM 886 C C . ARG A 1 107 ? 7.461 -10.861 3.043 1.00 82.44 107 ARG A C 1
ATOM 888 O O . ARG A 1 107 ? 8.472 -11.493 2.758 1.00 82.44 107 ARG A O 1
ATOM 895 N N . GLN A 1 108 ? 7.258 -9.599 2.678 1.00 79.88 108 GLN A N 1
ATOM 896 C CA . GLN A 1 108 ? 8.182 -8.831 1.842 1.00 79.88 108 GLN A CA 1
ATOM 897 C C . GLN A 1 108 ? 8.976 -7.782 2.631 1.00 79.88 108 GLN A C 1
ATOM 899 O O . GLN A 1 108 ? 9.847 -7.130 2.062 1.00 79.88 108 GLN A O 1
ATOM 904 N N . ASN A 1 109 ? 8.677 -7.601 3.924 1.00 76.00 109 ASN A N 1
ATOM 905 C CA . ASN A 1 109 ? 9.159 -6.490 4.752 1.00 76.00 109 ASN A CA 1
ATOM 906 C C . ASN A 1 109 ? 8.954 -5.124 4.081 1.00 76.00 109 ASN A C 1
ATOM 908 O O . ASN A 1 109 ? 9.770 -4.211 4.213 1.00 76.00 109 ASN A O 1
ATOM 912 N N . TYR A 1 110 ? 7.854 -4.988 3.341 1.00 81.31 110 TYR A N 1
ATOM 913 C CA . TYR A 1 110 ? 7.533 -3.763 2.631 1.00 81.31 110 TYR A CA 1
ATOM 914 C C . TYR A 1 110 ? 6.645 -2.880 3.501 1.00 81.31 110 TYR A C 1
ATOM 916 O O . TYR A 1 110 ? 5.572 -3.302 3.930 1.00 81.31 110 TYR A O 1
ATOM 924 N N . LEU A 1 111 ? 7.100 -1.657 3.769 1.00 83.50 111 LEU A N 1
ATOM 925 C CA . LEU A 1 111 ? 6.396 -0.686 4.599 1.00 83.50 111 LEU A CA 1
ATOM 926 C C . LEU A 1 111 ? 5.643 0.306 3.720 1.00 83.50 111 LEU A C 1
ATOM 928 O O . LEU A 1 111 ? 6.213 0.901 2.807 1.00 83.50 111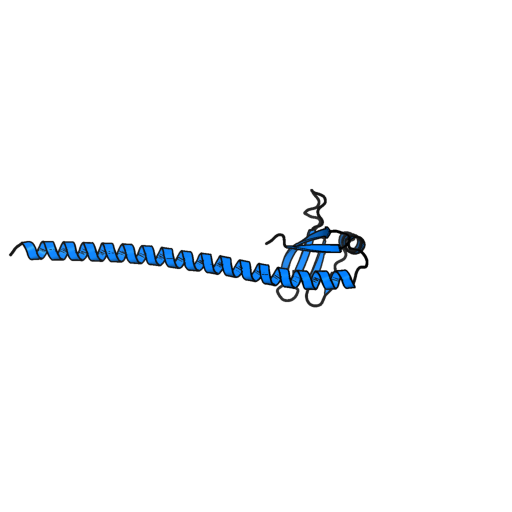 LEU A O 1
ATOM 932 N N . ARG A 1 112 ? 4.364 0.515 4.025 1.00 85.94 112 ARG A N 1
ATOM 933 C CA . ARG A 1 112 ? 3.519 1.493 3.342 1.00 85.94 112 ARG A CA 1
ATOM 934 C C . ARG A 1 112 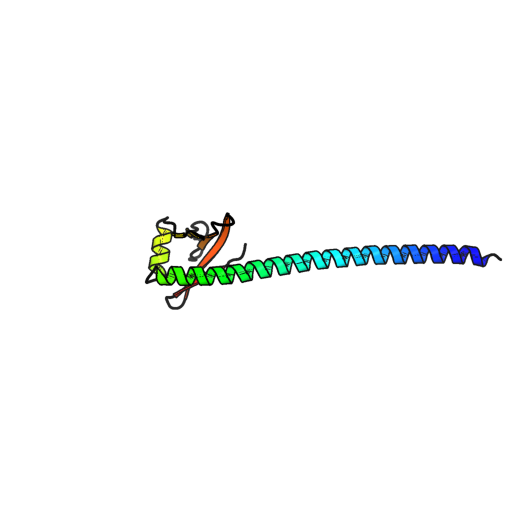? 2.819 2.392 4.347 1.00 85.94 112 ARG A C 1
ATOM 936 O O . ARG A 1 112 ? 2.340 1.935 5.386 1.00 85.94 112 ARG A O 1
ATOM 943 N N . LYS A 1 113 ? 2.749 3.679 4.008 1.00 86.69 113 LYS A N 1
ATOM 944 C CA . LYS A 1 113 ? 2.000 4.681 4.765 1.00 86.69 113 LYS A CA 1
ATOM 945 C C . LYS A 1 113 ? 0.557 4.714 4.289 1.00 86.69 113 LYS A C 1
ATOM 947 O O . LYS A 1 113 ? 0.270 4.797 3.091 1.00 86.69 113 LYS A O 1
ATOM 952 N N . VAL A 1 114 ? -0.354 4.638 5.243 1.00 87.06 114 VAL A N 1
ATOM 953 C CA . VAL A 1 114 ? -1.786 4.547 4.996 1.00 87.06 114 VAL A CA 1
ATOM 954 C C . VAL A 1 114 ? -2.476 5.553 5.893 1.00 87.06 114 VAL A C 1
ATOM 956 O O . VAL A 1 114 ? -2.149 5.693 7.065 1.00 87.06 114 VAL A O 1
ATOM 959 N N . MET A 1 115 ? -3.423 6.273 5.324 1.00 87.06 115 MET A N 1
ATOM 960 C CA . MET A 1 115 ? -4.261 7.206 6.048 1.00 87.06 115 MET A CA 1
ATOM 961 C C . MET A 1 115 ? -5.508 6.476 6.526 1.00 87.06 115 MET A C 1
ATOM 963 O O . MET A 1 115 ? -6.212 5.877 5.714 1.00 87.06 115 MET A O 1
ATOM 967 N N . ALA A 1 116 ? -5.774 6.526 7.824 1.00 85.31 116 ALA A N 1
ATOM 968 C CA . ALA A 1 116 ? -7.017 6.057 8.406 1.00 85.31 116 ALA A CA 1
ATOM 969 C C . ALA A 1 116 ? -8.004 7.228 8.467 1.00 85.31 116 ALA A C 1
ATOM 971 O O . ALA A 1 116 ? -7.725 8.259 9.074 1.00 85.31 116 ALA A O 1
ATOM 972 N N . ILE A 1 117 ? -9.150 7.076 7.807 1.00 84.88 117 ILE A N 1
ATOM 973 C CA . ILE A 1 117 ? -10.246 8.044 7.821 1.00 84.88 117 ILE A CA 1
ATOM 974 C C . ILE A 1 117 ? -11.484 7.347 8.370 1.00 84.88 117 ILE A C 1
ATOM 976 O O . ILE A 1 117 ? -11.765 6.197 8.027 1.00 84.88 117 ILE A O 1
ATOM 980 N N . VAL A 1 118 ? -12.230 8.058 9.209 1.00 80.00 118 VAL A N 1
ATOM 981 C CA . VAL A 1 118 ? -13.560 7.640 9.643 1.00 80.00 118 VAL A CA 1
ATOM 982 C C . VAL A 1 118 ? -14.578 8.326 8.736 1.00 80.00 118 VAL A C 1
ATOM 984 O O . VAL A 1 118 ? -14.707 9.547 8.758 1.00 80.00 118 VAL A O 1
ATOM 987 N N . ASP A 1 119 ? -15.271 7.546 7.910 1.00 77.12 119 ASP A N 1
ATOM 988 C CA . ASP A 1 119 ? -16.310 8.023 6.990 1.00 77.12 119 ASP A CA 1
ATOM 989 C C . ASP A 1 119 ? -17.631 7.333 7.352 1.00 77.12 119 ASP A C 1
ATOM 991 O O . ASP A 1 119 ? -17.719 6.105 7.340 1.00 77.12 119 ASP A O 1
ATOM 995 N N . ASN A 1 120 ? -18.645 8.107 7.749 1.00 70.75 120 ASN A N 1
ATOM 996 C CA . ASN A 1 120 ? -19.943 7.603 8.229 1.00 70.75 120 ASN A CA 1
ATOM 997 C C . ASN A 1 120 ? -19.842 6.532 9.340 1.00 70.75 120 ASN A C 1
ATOM 999 O O . ASN A 1 120 ? -20.587 5.553 9.346 1.00 70.75 120 ASN A O 1
ATOM 1003 N N . GLY A 1 121 ? -18.889 6.689 10.266 1.00 70.88 121 GLY A N 1
ATOM 1004 C CA . GLY A 1 121 ? -18.645 5.738 11.361 1.00 70.88 121 GLY A CA 1
ATOM 1005 C C . GLY A 1 121 ? -17.923 4.450 10.944 1.00 70.88 121 GLY A C 1
ATOM 1006 O O . GLY A 1 121 ? -17.690 3.582 11.781 1.00 70.88 121 GLY A O 1
ATOM 1007 N N . GLN A 1 122 ? -17.537 4.314 9.671 1.00 76.19 122 GLN A N 1
ATOM 1008 C CA . GLN A 1 122 ? -16.752 3.187 9.181 1.00 76.19 122 GLN A CA 1
ATOM 1009 C C . GLN A 1 122 ? -15.288 3.576 8.981 1.00 76.19 122 GLN A C 1
ATOM 1011 O O . GLN A 1 122 ? -14.972 4.636 8.439 1.00 76.19 122 GLN A O 1
ATOM 1016 N N . LEU A 1 123 ? -14.385 2.672 9.369 1.00 81.88 123 LEU A N 1
A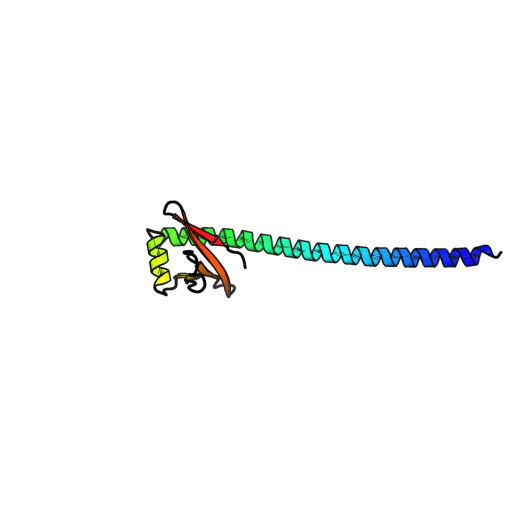TOM 1017 C CA . LEU A 1 123 ? -12.965 2.805 9.069 1.00 81.88 123 LEU A CA 1
ATOM 1018 C C . LEU A 1 123 ? -12.734 2.610 7.567 1.00 81.88 123 LEU A C 1
ATOM 1020 O O . LEU A 1 123 ? -13.148 1.594 6.991 1.00 81.88 123 LEU A O 1
ATOM 1024 N N . LYS A 1 124 ? -12.040 3.571 6.962 1.00 84.88 124 LYS A N 1
ATOM 1025 C CA . LYS A 1 124 ? -11.557 3.531 5.586 1.00 84.88 124 LYS A CA 1
ATOM 1026 C C . LYS A 1 124 ? -10.064 3.827 5.567 1.00 84.88 124 LYS A C 1
ATOM 1028 O O . LYS A 1 124 ? -9.601 4.802 6.156 1.00 84.88 124 LYS A O 1
ATOM 1033 N N . LEU A 1 125 ? -9.311 2.980 4.888 1.00 84.81 125 LEU A N 1
ATOM 1034 C CA . LEU A 1 125 ? -7.872 3.055 4.746 1.00 84.81 125 LEU A CA 1
ATOM 1035 C C . LEU A 1 125 ? -7.527 3.520 3.331 1.00 84.81 125 LEU A C 1
ATOM 1037 O O . LEU A 1 125 ? -7.888 2.906 2.331 1.00 84.81 125 LEU A O 1
ATOM 1041 N N . ILE A 1 126 ? -6.799 4.627 3.237 1.00 84.31 126 ILE A N 1
ATOM 1042 C CA . ILE A 1 126 ? -6.388 5.209 1.961 1.00 84.31 126 ILE A CA 1
ATOM 1043 C C . ILE A 1 126 ? -4.872 5.121 1.848 1.00 84.31 126 ILE A C 1
ATOM 1045 O O . ILE A 1 126 ? -4.142 5.699 2.654 1.00 84.31 126 ILE A O 1
ATOM 1049 N N . SER A 1 127 ? -4.381 4.423 0.822 1.00 81.94 127 SER A N 1
ATOM 1050 C CA . SER A 1 127 ? -2.959 4.467 0.480 1.00 81.94 127 SER A CA 1
ATOM 1051 C C . SER A 1 127 ? -2.571 5.896 0.103 1.00 81.94 127 SER A C 1
ATOM 1053 O O . SER A 1 127 ? -3.178 6.487 -0.790 1.00 81.94 127 SER A O 1
ATOM 1055 N N . LYS A 1 128 ? -1.544 6.451 0.753 1.00 75.69 128 LYS A N 1
ATOM 1056 C CA . LYS A 1 128 ? -0.986 7.758 0.373 1.00 75.69 128 LYS A CA 1
ATOM 1057 C C . LYS A 1 128 ? 0.137 7.676 -0.661 1.00 75.69 128 LYS A C 1
ATOM 1059 O O . LYS A 1 128 ? 0.784 8.681 -0.927 1.00 75.69 128 LYS A O 1
ATOM 1064 N N . GLY A 1 129 ? 0.298 6.518 -1.300 1.00 59.16 129 GLY A N 1
ATOM 1065 C CA . GLY A 1 129 ? 1.443 6.259 -2.161 1.00 59.16 129 GLY A CA 1
ATOM 1066 C C . GLY A 1 129 ? 2.723 6.073 -1.345 1.00 59.16 129 GLY A C 1
ATOM 1067 O O . GLY A 1 129 ? 2.748 6.281 -0.130 1.00 59.16 129 GLY A O 1
ATOM 1068 N N . VAL A 1 130 ? 3.755 5.594 -2.028 1.00 48.53 130 VAL A N 1
ATOM 1069 C CA . VAL A 1 130 ? 5.130 5.486 -1.526 1.00 48.53 130 VAL A CA 1
ATOM 1070 C C . VAL A 1 130 ? 5.911 6.652 -2.097 1.00 48.53 130 VAL A C 1
ATOM 1072 O O . VAL A 1 130 ? 5.733 6.892 -3.313 1.00 48.53 130 VAL A O 1
#

Foldseek 3Di:
DPVPVVVVVVVVVVVVVVVVVVVVVVVVVVVVVVVVVVVVVQVVVQVVVVVVQVVVLVVVVVVDVFPVVVLVCQVVQDWDDDPFWIKHWDPVPPPPVWTWIWIAGPVVRDIFIWTWDQDPRGTDIHGPGD

Secondary structure (DSSP, 8-state):
--HHHHHHHHHHHHHHHHHHHHHHHHHHHHHHHHHHHHHHHHHHHHHHHHHHHHHHHHHHHHH-SSHHHHHHHHHTT--EE-SSEEEEE-GGGGGGS-EEEEEEETTTTEEEEEEEEEETTEEEEEE---

pLDDT: mean 80.96, std 9.75, range [48.25, 91.19]